Protein AF-A0A932LEL9-F1 (afdb_monomer)

pLDDT: mean 86.32, std 13.61, range [34.75, 97.44]

Foldseek 3Di:
DKKKKFKWWAFPLRKIKTFIDINPHTFWIDIDGHDHDDGRHTQKMKIKIWDDDPADPHSVSNLVLCLLQLLVLLVVLLVVLVCLVVPPDDDDDWDWDWDWDQPCSPPGRIIIIITMTGHGPVSSVCSSVVSNVCSVCVNVSSVPTDTDDPPPD

Nearest PDB structures (foldseek):
  3ueb-assembly2_C  TM=2.937E-01  e=1.374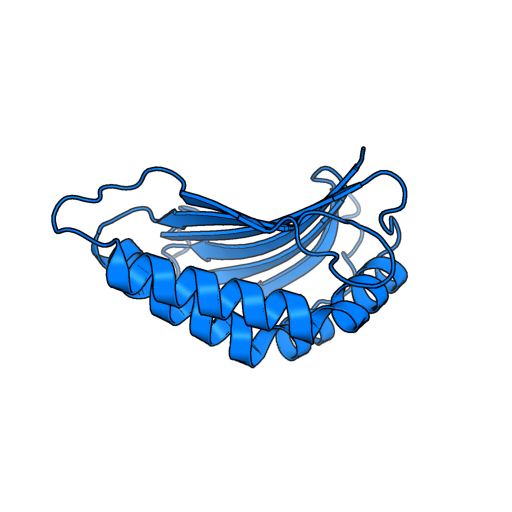E+00  Thermococcus onnurineus NA1
  3uku-assembly1_D  TM=2.342E-01  e=3.772E-01  Bos taurus
  7f8o-assembly1_A  TM=3.487E-01  e=2.410E+00  Homo sapiens
  8gyo-assembly1_G  TM=2.738E-01  e=1.720E+00  Homo sapiens
  6xj5-assembly2_D  TM=3.001E-01  e=7.844E+00  Pseudomonas sp. RS-16

Mean predicted aligned error: 5.9 Å

Sequence (153 aa):
MATLTFYRQARYDGGIRTGVDIDGYPLLEKYTPGDVEEDPTLAWFMDLRFEGDDLPVRPEEAREWLSARSDDVQRCLREASAKLVIGMDKDWQPLLLEMSFDEAVGNGHVPLTIACSTSNRIEARAMPDRLRELAGTFDLQLRELPEAQAVSQ

Secondary structure (DSSP, 8-state):
-EEEEEEEEEETTS-EEEEEEETTEEEEEEEE--SSS----EEEEEEEEEEESS---SHHHHHHHHHTTHHHHHHHHHHHHHHHHHH--TT-----EEEEE-S--SSS---EEEEEEESSHHHHHHHHHHHHHHHHHHHHHHHHPPBPP----

Radius of gyration: 15.4 Å; Cα contacts (8 Å, |Δi|>4): 289; chains: 1; bounding box: 35×42×41 Å

Structure (mmCIF, N/CA/C/O backbone):
data_AF-A0A932LEL9-F1
#
_entry.id   AF-A0A932LEL9-F1
#
loop_
_atom_site.group_PDB
_atom_site.id
_atom_site.type_symbol
_atom_site.label_atom_id
_atom_site.label_alt_id
_atom_site.label_comp_id
_atom_site.label_asym_id
_atom_site.label_entity_id
_atom_site.label_seq_id
_atom_site.pdbx_PDB_ins_code
_atom_site.Cartn_x
_atom_site.Cartn_y
_atom_site.Cartn_z
_atom_site.occupancy
_atom_site.B_iso_or_equiv
_atom_site.auth_seq_id
_atom_site.auth_comp_id
_atom_site.auth_asym_id
_atom_site.auth_atom_id
_atom_site.pdbx_PDB_model_num
ATOM 1 N N . MET A 1 1 ? 16.803 6.779 -9.011 1.00 81.00 1 MET A N 1
ATOM 2 C CA . MET A 1 1 ? 15.885 5.850 -8.347 1.00 81.00 1 MET A CA 1
ATOM 3 C C . MET A 1 1 ? 14.667 6.599 -7.865 1.00 81.00 1 MET A C 1
ATOM 5 O O . MET A 1 1 ? 14.774 7.398 -6.943 1.00 81.00 1 MET A O 1
ATOM 9 N N . ALA A 1 2 ? 13.567 6.399 -8.578 1.00 90.44 2 ALA A N 1
ATOM 10 C CA . ALA A 1 2 ? 12.256 6.869 -8.174 1.00 90.44 2 ALA A CA 1
ATOM 11 C C . ALA A 1 2 ? 11.618 5.841 -7.228 1.00 90.44 2 ALA A C 1
ATOM 13 O O . ALA A 1 2 ? 12.011 4.666 -7.225 1.00 90.44 2 ALA A O 1
ATOM 14 N N . THR A 1 3 ? 10.619 6.274 -6.468 1.00 94.25 3 THR A N 1
ATOM 15 C CA . THR A 1 3 ? 9.812 5.419 -5.599 1.00 94.25 3 THR A CA 1
ATOM 16 C C . THR A 1 3 ? 8.349 5.515 -6.004 1.00 94.25 3 THR A C 1
ATOM 18 O O . THR A 1 3 ? 7.716 6.552 -5.822 1.00 94.25 3 THR A O 1
ATOM 21 N N . LEU A 1 4 ? 7.798 4.427 -6.540 1.00 95.56 4 LEU A N 1
ATOM 22 C CA . LEU A 1 4 ? 6.363 4.293 -6.779 1.00 95.56 4 LEU A CA 1
ATOM 23 C C . LEU A 1 4 ? 5.731 3.705 -5.519 1.00 95.56 4 LEU A C 1
ATOM 25 O O . LEU A 1 4 ? 6.139 2.632 -5.072 1.00 95.56 4 LEU A O 1
ATOM 29 N N . THR A 1 5 ? 4.725 4.368 -4.965 1.00 97.19 5 THR A N 1
ATOM 30 C CA . THR A 1 5 ? 4.053 3.922 -3.743 1.00 97.19 5 THR A CA 1
ATOM 31 C C . THR A 1 5 ? 2.586 3.674 -4.021 1.00 97.19 5 THR A C 1
ATOM 33 O O . THR A 1 5 ? 1.874 4.597 -4.393 1.00 97.19 5 THR A O 1
ATOM 36 N N . PHE A 1 6 ? 2.097 2.455 -3.789 1.00 97.44 6 PHE A N 1
ATOM 37 C CA . PHE A 1 6 ? 0.668 2.246 -3.548 1.00 97.44 6 PHE A CA 1
ATOM 38 C C . PHE A 1 6 ? 0.414 2.398 -2.051 1.00 97.44 6 PHE A C 1
ATOM 40 O O . PHE A 1 6 ? 1.034 1.697 -1.255 1.00 97.44 6 PHE A O 1
ATOM 47 N N . TYR A 1 7 ? -0.507 3.269 -1.656 1.00 97.19 7 TYR A N 1
ATOM 48 C CA . TYR A 1 7 ? -0.825 3.494 -0.249 1.00 97.19 7 TYR A CA 1
ATOM 49 C C . TYR A 1 7 ? -2.295 3.219 0.053 1.00 97.19 7 TYR A C 1
ATOM 51 O O . TYR A 1 7 ? -3.192 3.467 -0.757 1.00 97.19 7 TYR A O 1
ATOM 59 N N . ARG A 1 8 ? -2.547 2.745 1.273 1.00 97.06 8 ARG A N 1
ATOM 60 C CA . ARG A 1 8 ? -3.876 2.649 1.877 1.00 97.06 8 ARG A CA 1
ATOM 61 C C . ARG A 1 8 ? -3.791 3.059 3.339 1.00 97.06 8 ARG A C 1
ATOM 63 O O . ARG A 1 8 ? -3.014 2.498 4.106 1.00 97.06 8 ARG A O 1
ATOM 70 N N . GLN A 1 9 ? -4.595 4.037 3.724 1.00 95.81 9 GLN A N 1
ATOM 71 C CA . GLN A 1 9 ? -4.501 4.696 5.022 1.00 95.81 9 GLN A CA 1
ATOM 72 C C . GLN A 1 9 ? -5.900 4.898 5.585 1.00 95.81 9 GLN A C 1
ATOM 74 O O . GLN A 1 9 ? -6.795 5.323 4.853 1.00 95.81 9 GLN A O 1
ATOM 79 N N . ALA A 1 10 ? -6.080 4.622 6.872 1.00 95.31 10 ALA A N 1
ATOM 80 C CA . ALA A 1 10 ? -7.324 4.910 7.565 1.00 95.31 10 ALA A CA 1
ATOM 81 C C . ALA A 1 10 ? -7.140 5.982 8.619 1.00 95.31 10 ALA A C 1
ATOM 83 O O . ALA A 1 10 ? -6.120 6.042 9.312 1.00 95.31 10 ALA A O 1
ATOM 84 N N . ARG A 1 11 ? -8.191 6.770 8.777 1.00 94.12 11 ARG A N 1
ATOM 85 C CA . ARG A 1 11 ? -8.340 7.789 9.803 1.00 94.12 11 ARG A CA 1
ATOM 86 C C . ARG A 1 11 ? -9.272 7.315 10.912 1.00 94.12 11 ARG A C 1
ATOM 88 O O . ARG A 1 11 ? -10.013 6.346 10.740 1.00 94.12 11 ARG A O 1
ATOM 95 N N . TYR A 1 12 ? -9.215 7.983 12.059 1.00 91.44 12 TYR A N 1
ATOM 96 C CA . TYR A 1 12 ? -10.102 7.680 13.186 1.00 91.44 12 TYR A CA 1
ATOM 97 C C . TYR A 1 12 ? -11.567 8.017 12.909 1.00 91.44 12 TYR A C 1
ATOM 99 O O . TYR A 1 12 ? -12.445 7.397 13.509 1.00 91.44 12 TYR A O 1
ATOM 107 N N . ASP A 1 13 ? -11.832 8.903 11.947 1.00 91.12 13 ASP A N 1
ATOM 108 C CA . ASP A 1 13 ? -13.185 9.138 11.445 1.00 91.12 13 ASP A CA 1
ATOM 109 C C . ASP A 1 13 ? -13.745 7.982 10.592 1.00 91.12 13 ASP A C 1
ATOM 111 O O . ASP A 1 13 ? -14.898 8.012 10.168 1.00 91.12 13 ASP A O 1
ATOM 115 N N . GLY A 1 14 ? -12.948 6.936 10.347 1.00 92.38 14 GLY A N 1
ATOM 116 C CA . GLY A 1 14 ? -13.294 5.818 9.470 1.00 92.38 14 GLY A CA 1
ATOM 117 C C . GLY A 1 14 ? -13.027 6.094 7.989 1.00 92.38 14 GLY A C 1
ATOM 118 O O . GLY A 1 14 ? -13.194 5.193 7.167 1.00 92.38 14 GLY A O 1
ATOM 119 N N . GLY A 1 15 ? -12.575 7.299 7.638 1.00 94.94 15 GLY A N 1
ATOM 120 C CA . GLY A 1 15 ? -12.199 7.671 6.286 1.00 94.94 15 GLY A CA 1
ATOM 121 C C . GLY A 1 15 ? -10.994 6.875 5.793 1.00 94.94 15 GLY A C 1
ATOM 122 O O . GLY A 1 15 ? -10.011 6.681 6.513 1.00 94.94 15 GLY A O 1
ATOM 123 N N . ILE A 1 16 ? -11.060 6.426 4.539 1.00 95.88 16 ILE A N 1
ATOM 124 C CA . ILE A 1 16 ? -10.012 5.636 3.888 1.00 95.88 16 IL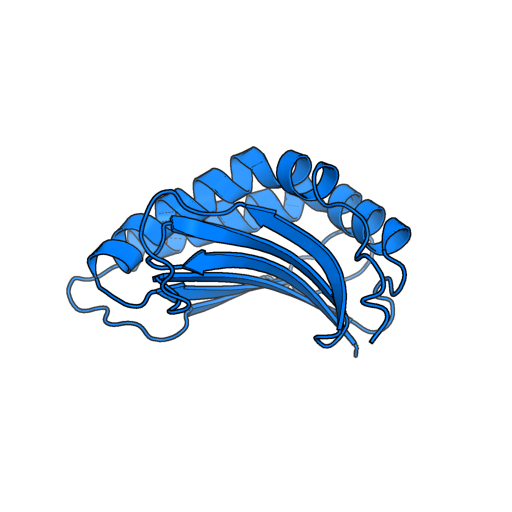E A CA 1
ATOM 125 C C . ILE A 1 16 ? -9.454 6.404 2.697 1.00 95.88 16 ILE A C 1
ATOM 127 O O . ILE A 1 16 ? -10.170 6.698 1.736 1.00 95.88 16 ILE A O 1
ATOM 131 N N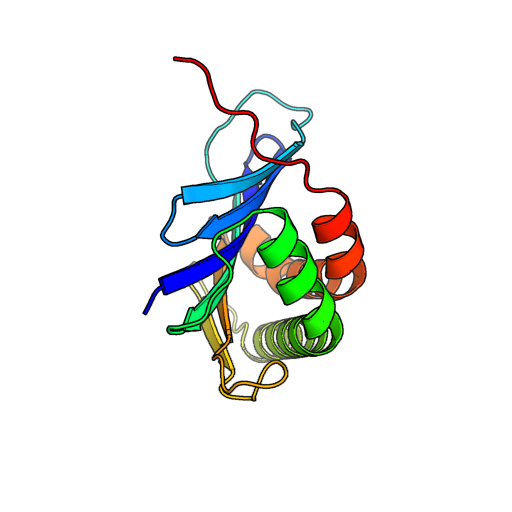 . ARG A 1 17 ? -8.147 6.663 2.721 1.00 95.38 17 ARG A N 1
ATOM 132 C CA . ARG A 1 17 ? -7.392 7.183 1.579 1.00 95.38 17 ARG A CA 1
ATOM 133 C C . ARG A 1 17 ? -6.660 6.028 0.909 1.00 95.38 17 ARG A C 1
ATOM 135 O O . ARG A 1 17 ? -5.920 5.304 1.570 1.00 95.38 17 ARG A O 1
ATOM 142 N N . THR A 1 18 ? -6.879 5.836 -0.385 1.00 96.69 18 THR A N 1
ATOM 143 C CA . THR A 1 18 ? -6.141 4.857 -1.196 1.00 96.69 18 THR A CA 1
ATOM 144 C C . THR A 1 18 ? -5.607 5.562 -2.428 1.00 96.69 18 THR A C 1
ATOM 146 O O . THR A 1 18 ? -6.315 6.382 -3.011 1.00 96.69 18 THR A O 1
ATOM 149 N N . GLY A 1 19 ? -4.389 5.253 -2.847 1.00 96.56 19 GLY A N 1
ATOM 150 C CA . GLY A 1 19 ? -3.830 5.887 -4.028 1.00 96.56 19 GLY A CA 1
ATOM 151 C C . GLY A 1 19 ? -2.499 5.312 -4.459 1.00 96.56 19 GLY A C 1
ATOM 152 O O . GLY A 1 19 ? -1.994 4.351 -3.878 1.00 96.56 19 GLY A O 1
ATOM 153 N N . VAL A 1 20 ? -1.968 5.917 -5.513 1.00 97.12 20 VAL A N 1
ATOM 154 C CA . VAL A 1 20 ? -0.630 5.669 -6.032 1.00 97.12 20 VAL A CA 1
ATOM 155 C C . VAL A 1 20 ? 0.073 7.009 -6.187 1.00 97.12 20 VAL A C 1
ATOM 157 O O . VAL A 1 20 ? -0.492 7.930 -6.781 1.00 97.12 20 VAL A O 1
ATOM 160 N N . ASP A 1 21 ? 1.291 7.116 -5.674 1.00 95.56 21 ASP A 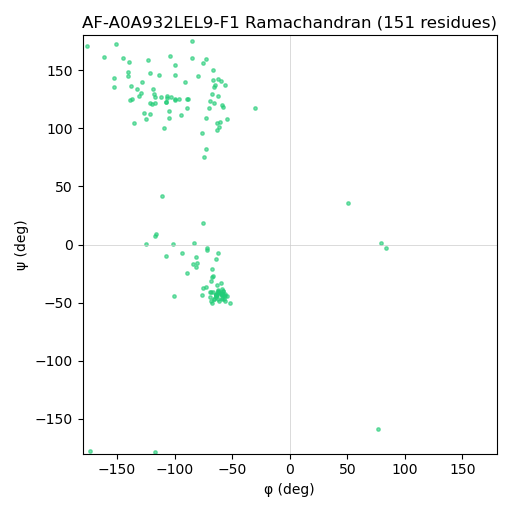N 1
ATOM 161 C CA . ASP A 1 21 ? 2.180 8.256 -5.883 1.00 95.56 21 ASP A CA 1
ATOM 162 C C . ASP A 1 21 ? 3.519 7.821 -6.483 1.00 95.56 21 ASP A C 1
ATOM 164 O O . ASP A 1 21 ? 3.900 6.652 -6.410 1.00 95.56 21 ASP A O 1
ATOM 168 N N . ILE A 1 22 ? 4.204 8.772 -7.111 1.00 94.25 22 ILE A N 1
ATOM 169 C CA . ILE A 1 22 ? 5.591 8.643 -7.556 1.00 94.25 22 ILE A CA 1
ATOM 170 C C . ILE A 1 22 ? 6.399 9.745 -6.880 1.00 94.25 22 ILE A C 1
ATOM 172 O O . ILE A 1 22 ? 6.061 10.922 -6.996 1.00 94.25 22 ILE A O 1
ATOM 176 N N . ASP A 1 23 ? 7.429 9.376 -6.125 1.00 92.88 23 ASP A N 1
ATOM 177 C CA . ASP A 1 23 ? 8.245 10.308 -5.337 1.00 92.88 23 ASP A CA 1
ATOM 178 C C . ASP A 1 23 ? 7.398 11.254 -4.453 1.00 92.88 23 ASP A C 1
ATOM 180 O O . ASP A 1 23 ? 7.719 12.431 -4.277 1.00 92.88 23 ASP A O 1
ATOM 184 N N . GLY A 1 24 ? 6.276 10.753 -3.917 1.00 89.44 24 GLY A N 1
ATOM 185 C CA . GLY A 1 24 ? 5.336 11.524 -3.099 1.00 89.44 24 GLY A CA 1
ATOM 186 C C . GLY A 1 24 ? 4.373 12.428 -3.880 1.00 89.44 24 GLY A C 1
ATOM 187 O O . GLY A 1 24 ? 3.546 13.104 -3.264 1.00 89.44 24 GLY A O 1
ATOM 188 N N . TYR A 1 25 ? 4.432 12.443 -5.215 1.00 91.50 25 TYR A N 1
ATOM 189 C CA . TYR A 1 25 ? 3.470 13.138 -6.071 1.00 91.50 25 TYR A CA 1
ATOM 190 C C . TYR A 1 25 ? 2.295 12.214 -6.425 1.00 91.50 25 TYR A C 1
ATOM 192 O O . TYR A 1 25 ? 2.508 11.200 -7.094 1.00 91.50 25 TYR A O 1
ATOM 200 N N . PRO A 1 26 ? 1.051 12.540 -6.020 1.00 92.12 26 PRO A N 1
ATOM 201 C CA . PRO A 1 26 ? -0.106 11.695 -6.306 1.00 92.12 26 PRO A CA 1
ATOM 202 C C . PRO A 1 26 ? -0.358 11.554 -7.814 1.00 92.12 26 PRO A C 1
ATOM 204 O O . PRO A 1 26 ? -0.492 12.553 -8.520 1.00 92.12 26 PRO A O 1
ATOM 207 N N . LEU A 1 27 ? -0.471 10.313 -8.291 1.00 93.19 27 LEU A N 1
ATOM 208 C CA . LEU A 1 27 ? -0.874 9.968 -9.661 1.00 93.19 27 LEU A CA 1
ATOM 209 C C . LEU A 1 27 ? -2.345 9.5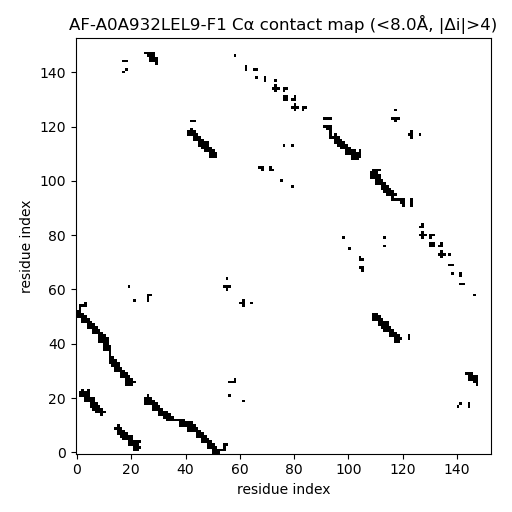42 -9.721 1.00 93.19 27 LEU A C 1
ATOM 211 O O . LEU A 1 27 ? -3.098 9.949 -10.606 1.00 93.19 27 LEU A O 1
ATOM 215 N N . LEU A 1 28 ? -2.744 8.707 -8.763 1.00 93.56 28 LEU A N 1
ATOM 216 C CA . LEU A 1 28 ? -4.076 8.130 -8.631 1.00 93.56 28 LEU A CA 1
ATOM 217 C C . LEU A 1 28 ? -4.521 8.292 -7.180 1.00 93.56 28 LEU A C 1
ATOM 219 O O . LEU A 1 28 ? -3.750 7.977 -6.274 1.00 93.56 28 LEU A O 1
ATOM 223 N N . GLU A 1 29 ? -5.748 8.739 -6.926 1.00 93.75 29 GLU A N 1
ATOM 224 C CA . GLU A 1 29 ? -6.204 8.925 -5.546 1.00 93.75 29 GLU A CA 1
ATOM 225 C C . GLU A 1 29 ? -7.716 8.782 -5.398 1.00 93.75 29 GLU A C 1
ATOM 227 O O . GLU A 1 29 ? -8.500 9.352 -6.150 1.00 93.75 29 GLU A O 1
ATOM 232 N N . LYS A 1 30 ? -8.128 8.059 -4.359 1.00 94.75 30 LYS A N 1
ATOM 233 C CA . LYS A 1 30 ? -9.510 7.937 -3.914 1.00 94.75 30 LYS A CA 1
ATOM 234 C C . LYS A 1 30 ? -9.580 8.193 -2.415 1.00 94.75 30 LYS A C 1
ATOM 236 O O . LYS A 1 30 ? -8.901 7.529 -1.628 1.00 94.75 30 LYS A O 1
ATOM 241 N N . TYR A 1 31 ? -10.469 9.097 -2.019 1.00 93.56 31 TYR A N 1
ATOM 242 C CA . TYR A 1 31 ? -10.892 9.242 -0.633 1.00 93.56 31 TYR A CA 1
ATOM 243 C C . TYR A 1 31 ? -12.309 8.697 -0.468 1.00 93.56 31 TYR A C 1
ATOM 245 O O . TYR A 1 31 ? -13.222 9.084 -1.196 1.00 93.56 31 TYR A O 1
ATOM 253 N N . THR A 1 32 ? -12.480 7.780 0.480 1.00 93.69 32 THR A N 1
ATOM 254 C CA . THR A 1 32 ? -13.792 7.314 0.935 1.00 93.69 32 THR A CA 1
ATOM 255 C C . THR A 1 32 ? -14.044 7.954 2.297 1.00 93.69 32 THR A C 1
ATOM 257 O O . THR A 1 32 ? -13.269 7.673 3.212 1.00 93.69 32 THR A O 1
ATOM 260 N N . PRO A 1 33 ? -15.051 8.834 2.439 1.00 91.62 33 PRO A N 1
ATOM 261 C CA . PRO A 1 33 ? -15.334 9.485 3.711 1.00 91.62 33 PRO A CA 1
ATOM 262 C C . PRO A 1 33 ? -15.810 8.466 4.746 1.00 91.62 33 PRO A C 1
ATOM 264 O O . PRO A 1 33 ? -16.417 7.453 4.394 1.00 91.62 33 PRO A O 1
ATOM 267 N N . GLY A 1 34 ? -15.513 8.747 6.010 1.00 90.81 34 GLY A N 1
ATOM 268 C CA . GLY A 1 34 ? -16.043 7.993 7.133 1.00 90.81 34 GLY A CA 1
ATOM 269 C C . GLY A 1 34 ? -17.423 8.485 7.577 1.00 90.81 34 GLY A C 1
ATOM 270 O O . GLY A 1 34 ? -17.940 9.479 7.066 1.00 90.81 34 GLY A O 1
ATOM 271 N N . ASP A 1 35 ? -18.007 7.774 8.540 1.00 88.31 35 ASP A N 1
ATOM 272 C CA . ASP A 1 35 ? -19.387 7.990 9.002 1.00 88.31 35 ASP A CA 1
ATOM 273 C C . ASP A 1 35 ? -19.479 8.773 10.325 1.00 88.31 35 ASP A C 1
ATOM 275 O O . ASP A 1 35 ? -20.578 8.978 10.850 1.00 88.31 35 ASP A O 1
ATOM 279 N N . VAL A 1 36 ? -18.344 9.182 10.903 1.00 89.06 36 VAL A N 1
ATOM 280 C CA . VAL A 1 36 ? -18.301 9.925 12.173 1.00 89.06 36 VAL A CA 1
ATOM 281 C C . VAL A 1 36 ? -17.705 11.324 11.996 1.00 89.06 36 VAL A C 1
ATOM 283 O O . VAL A 1 36 ? -17.405 11.752 10.884 1.00 89.06 36 VAL A O 1
ATOM 286 N N . GLU A 1 37 ? -17.604 12.068 13.100 1.00 87.62 37 GLU A N 1
ATOM 287 C CA . GLU A 1 37 ? -17.013 13.407 13.116 1.00 87.62 37 GLU A CA 1
ATOM 288 C C . GLU A 1 37 ? -15.585 13.387 12.557 1.00 87.62 37 GLU A C 1
ATOM 290 O O . GLU A 1 37 ? -14.812 12.478 12.858 1.00 87.62 37 GLU A O 1
ATOM 295 N N . GLU A 1 38 ? -15.265 14.383 11.728 1.00 85.31 38 GLU A N 1
ATOM 296 C CA . GLU A 1 38 ? -13.989 14.469 11.024 1.00 85.31 38 GLU A CA 1
ATOM 297 C C . GLU A 1 38 ? -12.815 14.485 12.014 1.00 85.31 38 GLU A C 1
ATOM 299 O O . GLU A 1 38 ? -12.682 15.382 12.848 1.00 85.31 38 GLU A O 1
ATOM 304 N N . ASP A 1 39 ? -11.941 13.491 11.882 1.00 87.06 39 ASP A N 1
ATOM 305 C CA . ASP A 1 39 ? -10.707 13.346 12.641 1.00 87.06 39 ASP A CA 1
ATOM 306 C C . ASP A 1 39 ? -9.594 12.964 11.657 1.00 87.06 39 ASP A C 1
ATOM 308 O O . ASP A 1 39 ? -9.518 11.816 11.204 1.00 87.06 39 ASP A O 1
ATOM 312 N N . PRO A 1 40 ? -8.698 13.905 11.312 1.00 84.06 40 PRO A N 1
ATOM 313 C CA . PRO A 1 40 ? -7.646 13.665 10.333 1.00 84.06 40 PRO A CA 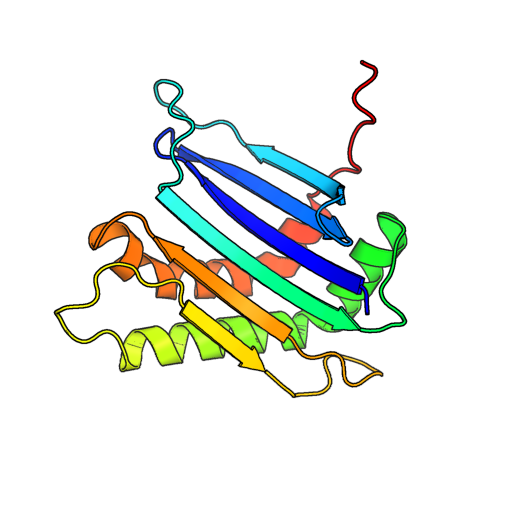1
ATOM 314 C C . PRO A 1 40 ? -6.538 12.731 10.849 1.00 84.06 40 PRO A C 1
ATOM 316 O O . PRO A 1 40 ? -5.618 12.404 10.095 1.00 84.06 40 PRO A O 1
ATOM 319 N N . THR A 1 41 ? -6.583 12.315 12.116 1.00 89.19 41 THR A N 1
ATOM 320 C CA . THR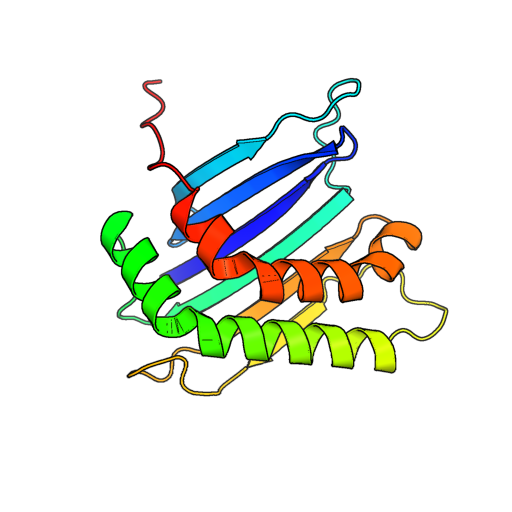 A 1 41 ? -5.562 11.472 12.739 1.00 89.19 41 THR A CA 1
ATOM 321 C C . THR A 1 41 ? -5.562 10.073 12.125 1.00 89.19 41 THR A C 1
ATOM 323 O O . THR A 1 41 ? -6.592 9.404 12.051 1.00 89.19 41 THR A O 1
ATOM 326 N N . LEU A 1 42 ? -4.383 9.588 11.721 1.00 90.81 42 LEU A N 1
ATOM 327 C CA . LEU A 1 42 ? -4.233 8.239 11.177 1.00 90.81 42 LEU A CA 1
ATOM 328 C C . LEU A 1 42 ? -4.435 7.172 12.261 1.00 90.81 42 LEU A C 1
ATOM 330 O O . LEU A 1 42 ? -3.718 7.123 13.263 1.00 90.81 42 LEU A O 1
ATOM 334 N N . ALA A 1 43 ? -5.377 6.266 12.015 1.00 92.81 43 ALA A N 1
ATOM 335 C CA . ALA A 1 43 ? -5.530 5.038 12.780 1.00 92.81 43 ALA A CA 1
ATOM 336 C C . ALA A 1 43 ? -4.455 4.017 12.373 1.00 92.81 43 ALA A C 1
ATOM 338 O O . ALA A 1 43 ? -3.820 3.389 13.224 1.00 92.81 43 ALA A O 1
ATOM 339 N N . TRP A 1 44 ? -4.215 3.884 11.067 1.00 93.75 44 TRP A N 1
ATOM 340 C CA . TRP A 1 44 ? -3.185 3.016 10.501 1.00 93.75 44 TRP A CA 1
ATOM 341 C C . TRP A 1 44 ? -2.848 3.408 9.063 1.00 93.75 44 TRP A C 1
ATOM 343 O O . TRP A 1 44 ? -3.639 4.059 8.379 1.00 93.75 44 TRP A O 1
ATOM 353 N N . PHE A 1 45 ? -1.687 2.961 8.588 1.00 95.25 45 PHE A N 1
ATOM 354 C CA . PHE A 1 45 ? -1.322 3.045 7.177 1.00 95.25 45 PHE A CA 1
ATOM 355 C C . PHE A 1 45 ? -0.601 1.789 6.696 1.00 95.25 45 PHE A C 1
ATOM 357 O O . PHE A 1 45 ? -0.010 1.049 7.490 1.00 95.25 45 PHE A O 1
ATOM 364 N N . MET A 1 46 ? -0.663 1.582 5.385 1.00 96.06 46 MET A N 1
ATOM 365 C CA . MET A 1 46 ? 0.088 0.594 4.627 1.00 96.06 46 MET A CA 1
ATOM 366 C C . MET A 1 46 ? 0.596 1.253 3.343 1.00 96.06 46 MET A C 1
ATOM 368 O O . MET A 1 46 ? -0.210 1.759 2.563 1.00 96.06 46 MET A O 1
ATOM 372 N N . ASP A 1 47 ? 1.900 1.180 3.113 1.00 96.81 47 ASP A N 1
ATOM 373 C CA . ASP A 1 47 ? 2.566 1.616 1.892 1.00 96.81 47 ASP A CA 1
ATOM 374 C C . ASP A 1 47 ? 3.250 0.408 1.245 1.00 96.81 47 ASP A C 1
ATOM 376 O O . ASP A 1 47 ? 3.949 -0.361 1.908 1.00 96.81 47 ASP A O 1
ATOM 380 N N . LEU A 1 48 ? 3.070 0.259 -0.061 1.00 96.25 48 LEU A N 1
ATOM 381 C CA . LEU A 1 48 ? 3.769 -0.696 -0.911 1.00 96.25 48 LEU A CA 1
ATOM 382 C C . LEU A 1 48 ? 4.711 0.113 -1.795 1.00 96.25 48 LEU A C 1
ATOM 384 O O . LEU A 1 48 ? 4.266 0.750 -2.749 1.00 96.25 48 LEU A O 1
ATOM 388 N N . ARG A 1 49 ? 5.988 0.137 -1.424 1.00 95.56 49 ARG A N 1
ATOM 389 C CA . ARG A 1 49 ? 7.019 0.959 -2.057 1.00 95.56 49 ARG A CA 1
ATOM 390 C C . ARG A 1 49 ? 7.828 0.112 -3.021 1.00 95.56 49 ARG A C 1
ATOM 392 O O . ARG A 1 49 ? 8.390 -0.908 -2.627 1.00 95.56 49 ARG A O 1
ATOM 399 N N . PHE A 1 50 ? 7.891 0.559 -4.262 1.00 94.06 50 PHE A N 1
ATOM 400 C CA . PHE A 1 50 ? 8.709 -0.016 -5.317 1.00 94.06 50 PHE A CA 1
ATOM 401 C C . PHE A 1 50 ? 9.803 0.986 -5.653 1.00 94.06 50 PHE A C 1
ATOM 403 O O . PHE A 1 50 ? 9.498 2.144 -5.929 1.00 94.06 50 PHE A O 1
ATOM 410 N N . GLU A 1 51 ? 11.061 0.557 -5.635 1.00 91.06 51 GLU A N 1
ATOM 411 C CA . GLU A 1 51 ? 12.210 1.432 -5.889 1.00 91.06 51 GLU A CA 1
ATOM 412 C C . GLU A 1 51 ? 12.956 0.985 -7.146 1.00 91.06 51 GLU A C 1
ATOM 414 O O . GLU A 1 51 ? 13.325 -0.180 -7.284 1.00 91.06 51 GLU A O 1
ATOM 419 N N . GLY A 1 52 ? 13.168 1.899 -8.093 1.00 89.25 52 GLY A N 1
ATOM 420 C CA . GLY A 1 52 ? 13.824 1.572 -9.358 1.00 89.25 52 GLY A CA 1
ATOM 421 C C . GLY A 1 52 ? 14.039 2.783 -10.259 1.00 89.25 52 GLY A C 1
ATOM 422 O O . GLY A 1 52 ? 13.555 3.879 -9.982 1.00 89.25 52 GLY A O 1
ATOM 423 N N . ASP A 1 53 ? 14.798 2.599 -11.337 1.00 86.00 53 ASP A N 1
ATOM 424 C CA . ASP A 1 53 ? 15.085 3.678 -12.295 1.00 86.00 53 ASP A CA 1
ATOM 425 C C . ASP A 1 53 ? 14.049 3.768 -13.432 1.00 86.00 53 ASP A C 1
ATOM 427 O O . ASP A 1 53 ? 13.819 4.856 -13.950 1.00 86.00 53 ASP A O 1
ATOM 431 N N . ASP A 1 54 ? 13.361 2.666 -13.750 1.00 86.19 54 ASP A N 1
ATOM 432 C CA . ASP A 1 54 ? 12.385 2.565 -14.849 1.00 86.19 54 ASP A CA 1
ATOM 433 C C . ASP A 1 54 ? 10.938 2.405 -14.339 1.00 86.19 54 ASP A C 1
ATOM 435 O O . ASP A 1 54 ? 10.159 1.583 -14.835 1.00 86.19 54 ASP A O 1
ATOM 439 N N . LEU A 1 55 ? 10.578 3.152 -13.291 1.00 91.00 55 LEU A N 1
ATOM 440 C CA . LEU A 1 55 ? 9.213 3.150 -12.762 1.00 91.00 55 LEU A CA 1
ATOM 441 C C . LEU A 1 55 ? 8.285 4.038 -13.607 1.00 91.00 55 LEU A C 1
ATOM 443 O O . LEU A 1 55 ? 8.710 5.075 -14.120 1.00 91.00 55 LEU A O 1
ATOM 447 N N . PRO A 1 56 ? 7.008 3.650 -13.759 1.00 91.62 56 PRO A N 1
ATOM 448 C CA . PRO A 1 56 ? 6.039 4.433 -14.513 1.00 91.62 56 PRO A CA 1
ATOM 449 C C . PRO A 1 56 ? 5.755 5.767 -13.819 1.00 91.62 56 PRO A C 1
ATOM 451 O O . PRO A 1 56 ? 5.515 5.821 -12.614 1.00 91.62 56 PRO A O 1
ATOM 454 N N . VAL A 1 57 ? 5.730 6.842 -14.605 1.00 90.12 57 VAL A N 1
ATOM 455 C CA . VAL A 1 57 ? 5.477 8.209 -14.113 1.00 90.12 57 VAL A CA 1
ATOM 456 C C . VAL A 1 57 ? 4.099 8.737 -14.509 1.00 90.12 57 VAL A C 1
ATOM 458 O O . VAL A 1 57 ? 3.684 9.793 -14.036 1.00 90.12 57 VAL A O 1
ATOM 461 N N . ARG A 1 58 ? 3.387 8.031 -15.398 1.00 91.06 58 ARG A N 1
ATOM 462 C CA . ARG A 1 58 ? 2.025 8.385 -15.817 1.00 91.06 58 ARG A CA 1
ATOM 463 C C . ARG A 1 58 ? 0.984 7.548 -15.071 1.00 91.06 58 ARG A C 1
ATOM 465 O O . ARG A 1 58 ? 1.248 6.370 -14.825 1.00 91.06 58 ARG A O 1
ATOM 472 N N . PRO A 1 59 ? -0.199 8.103 -14.753 1.00 91.69 59 PRO A N 1
ATOM 473 C CA . PRO A 1 59 ? -1.241 7.386 -14.017 1.00 91.69 59 PRO A CA 1
ATOM 474 C C . PRO A 1 59 ? -1.656 6.046 -14.645 1.00 91.69 59 PRO A C 1
ATOM 476 O O . PRO A 1 59 ? -1.772 5.040 -13.943 1.00 91.69 59 PRO A O 1
ATOM 479 N N . GLU A 1 60 ? -1.847 6.003 -15.963 1.00 91.38 60 GLU A N 1
ATOM 480 C CA . GLU A 1 60 ? -2.275 4.805 -16.692 1.00 91.38 60 GLU A CA 1
ATOM 481 C C . GLU A 1 60 ? -1.170 3.749 -16.711 1.00 91.38 60 GLU A C 1
ATOM 483 O O . GLU A 1 60 ? -1.419 2.585 -16.401 1.00 91.38 60 GLU A O 1
ATOM 488 N N . GLU A 1 61 ? 0.065 4.177 -16.985 1.00 92.88 61 GLU A N 1
ATOM 489 C CA . GLU A 1 61 ? 1.249 3.315 -16.962 1.00 92.88 61 GLU A CA 1
ATOM 490 C C . GLU A 1 61 ? 1.470 2.733 -15.559 1.00 92.88 61 GLU A C 1
ATOM 492 O O . GLU A 1 61 ? 1.763 1.547 -15.426 1.00 92.88 61 GLU A O 1
ATOM 497 N N . ALA A 1 62 ? 1.272 3.527 -14.500 1.00 93.31 62 ALA A N 1
ATOM 498 C CA . ALA A 1 62 ? 1.377 3.069 -13.117 1.00 93.31 62 ALA A CA 1
ATOM 499 C C . ALA A 1 62 ? 0.314 2.019 -12.783 1.00 93.31 62 ALA A C 1
ATOM 501 O O . ALA A 1 62 ? 0.628 0.984 -12.187 1.00 93.31 62 ALA A O 1
ATOM 502 N N . ARG A 1 63 ? -0.932 2.239 -13.221 1.00 93.50 63 ARG A N 1
ATOM 503 C CA . ARG A 1 63 ? -2.017 1.268 -13.049 1.00 93.50 63 ARG A CA 1
ATOM 504 C C . ARG A 1 63 ? -1.708 -0.045 -13.766 1.00 93.50 63 ARG A C 1
ATOM 506 O O . ARG A 1 63 ? -1.852 -1.109 -13.166 1.00 93.50 63 ARG A O 1
ATOM 513 N N . GLU A 1 64 ? -1.285 0.007 -15.025 1.00 92.81 64 GLU A N 1
ATOM 514 C CA . GLU A 1 64 ? -0.943 -1.187 -15.808 1.00 92.81 64 GLU A CA 1
ATOM 515 C C . GLU A 1 64 ? 0.259 -1.928 -15.217 1.00 92.81 64 GLU A C 1
ATOM 517 O O . GLU A 1 64 ? 0.224 -3.149 -15.061 1.00 92.81 64 GLU A O 1
ATOM 522 N N . TRP A 1 65 ? 1.296 -1.191 -14.820 1.00 92.81 65 TRP A N 1
ATOM 523 C CA . TRP A 1 65 ? 2.518 -1.744 -14.247 1.00 92.81 65 TRP A CA 1
ATOM 524 C C . TRP A 1 65 ? 2.268 -2.472 -12.924 1.00 92.81 65 TRP A C 1
ATOM 526 O O . TRP A 1 65 ? 2.803 -3.568 -12.732 1.00 92.81 65 TRP A O 1
ATOM 536 N N . LEU A 1 66 ? 1.447 -1.891 -12.039 1.00 93.81 66 LEU A N 1
ATOM 537 C CA . LEU A 1 66 ? 1.034 -2.511 -10.776 1.00 93.81 66 LEU A CA 1
ATOM 538 C C . LEU A 1 66 ? 0.099 -3.702 -11.023 1.00 93.81 66 LEU A C 1
ATOM 540 O O . LEU A 1 66 ? 0.263 -4.746 -10.396 1.00 93.81 66 LEU A O 1
ATOM 544 N N . SER A 1 67 ? -0.833 -3.588 -11.978 1.00 93.12 67 SER A N 1
ATOM 545 C CA . SER A 1 67 ? -1.754 -4.681 -12.338 1.00 93.12 67 SER A CA 1
ATOM 546 C C . SER A 1 67 ? -1.002 -5.901 -12.874 1.00 93.12 67 SER A C 1
ATOM 548 O O . SER A 1 67 ? -1.302 -7.030 -12.498 1.00 93.12 67 SER A O 1
ATOM 550 N N . ALA A 1 68 ? 0.023 -5.688 -13.705 1.00 91.44 68 ALA A N 1
ATOM 551 C CA . ALA A 1 68 ? 0.874 -6.754 -14.238 1.00 91.44 68 ALA A CA 1
ATOM 552 C C . ALA A 1 68 ? 1.679 -7.501 -13.156 1.00 91.44 68 ALA A C 1
ATOM 554 O O . ALA A 1 68 ? 2.266 -8.543 -13.436 1.00 91.44 68 ALA A O 1
ATOM 555 N N . ARG A 1 69 ? 1.721 -6.958 -11.936 1.00 90.31 69 ARG A N 1
ATOM 556 C CA . ARG A 1 69 ? 2.485 -7.451 -10.782 1.00 90.31 69 ARG A CA 1
ATOM 557 C C . ARG A 1 69 ? 1.604 -7.869 -9.613 1.00 90.31 69 ARG A C 1
ATOM 559 O O . ARG A 1 69 ? 2.106 -8.162 -8.531 1.00 90.31 69 ARG A O 1
ATOM 566 N N . SER A 1 70 ? 0.292 -7.882 -9.820 1.00 92.00 70 SER A N 1
ATOM 567 C CA . SER A 1 70 ? -0.681 -8.103 -8.759 1.00 92.00 70 SER A CA 1
ATOM 568 C C . SER A 1 70 ? -0.448 -9.415 -8.017 1.00 92.00 70 SER A C 1
ATOM 570 O O . SER A 1 70 ? -0.409 -9.413 -6.792 1.00 92.00 70 SER A O 1
ATOM 572 N N . ASP A 1 71 ? -0.188 -10.515 -8.726 1.00 91.38 71 ASP A N 1
ATOM 573 C CA . ASP A 1 71 ? 0.034 -11.824 -8.102 1.00 91.38 71 ASP A CA 1
ATOM 574 C C . ASP A 1 71 ? 1.221 -11.819 -7.123 1.00 91.38 71 ASP A C 1
ATOM 576 O O . ASP A 1 71 ? 1.104 -12.325 -6.001 1.00 91.38 71 ASP A O 1
ATOM 580 N N . ASP A 1 72 ? 2.335 -11.188 -7.505 1.00 90.69 72 ASP A N 1
ATOM 581 C CA . ASP A 1 72 ? 3.518 -11.042 -6.652 1.00 90.69 72 ASP A CA 1
ATOM 582 C C . ASP A 1 72 ? 3.217 -10.166 -5.434 1.00 90.69 72 ASP A C 1
ATOM 584 O O . ASP A 1 72 ? 3.487 -10.561 -4.299 1.00 90.69 72 ASP A O 1
ATOM 588 N N . VAL A 1 73 ? 2.573 -9.014 -5.642 1.00 92.81 73 VAL A N 1
ATOM 589 C CA . VAL A 1 73 ? 2.173 -8.109 -4.555 1.00 92.81 73 VAL A CA 1
ATOM 590 C C . VAL A 1 73 ? 1.241 -8.814 -3.569 1.00 92.81 73 VAL A C 1
ATOM 592 O O . VAL A 1 73 ? 1.451 -8.763 -2.355 1.00 92.81 73 VAL A O 1
ATOM 595 N N . GLN A 1 74 ? 0.230 -9.523 -4.070 1.00 94.75 74 GLN A N 1
ATOM 596 C CA . GLN A 1 74 ? -0.713 -10.275 -3.248 1.00 94.75 74 GLN A CA 1
ATOM 597 C C . GLN A 1 74 ? -0.027 -11.402 -2.474 1.00 94.75 74 GLN A C 1
ATOM 599 O O . GLN A 1 74 ? -0.431 -11.710 -1.348 1.00 94.75 74 GLN A O 1
ATOM 604 N N . ARG A 1 75 ? 0.989 -12.048 -3.052 1.00 93.69 75 ARG A N 1
ATOM 605 C CA . ARG A 1 75 ? 1.796 -13.053 -2.357 1.00 93.69 75 ARG A CA 1
ATOM 606 C C . ARG A 1 75 ? 2.625 -12.413 -1.242 1.00 93.69 75 ARG A C 1
ATOM 608 O O . ARG A 1 75 ? 2.506 -12.858 -0.101 1.00 93.69 75 ARG A O 1
ATOM 615 N N . CYS A 1 76 ? 3.358 -11.334 -1.520 1.00 93.12 76 CYS A N 1
ATOM 616 C CA . CYS A 1 76 ? 4.138 -10.603 -0.515 1.00 93.12 76 CYS A CA 1
ATOM 617 C C . CYS A 1 76 ? 3.258 -10.085 0.635 1.00 93.12 76 CYS A C 1
ATOM 619 O O . CYS A 1 76 ? 3.629 -10.211 1.800 1.00 93.12 76 CYS A O 1
ATOM 621 N N . LEU A 1 77 ? 2.051 -9.586 0.344 1.00 94.88 77 LEU A N 1
ATOM 622 C CA . LEU A 1 77 ? 1.071 -9.177 1.359 1.00 94.88 77 LEU A CA 1
ATOM 623 C C . LEU A 1 77 ? 0.611 -10.347 2.248 1.00 94.88 77 LEU A C 1
ATOM 625 O O . LEU A 1 77 ? 0.490 -10.195 3.466 1.00 94.88 77 LEU A O 1
ATOM 629 N N . ARG A 1 78 ? 0.372 -11.533 1.669 1.00 95.38 78 ARG A N 1
ATOM 630 C CA . ARG A 1 78 ? 0.027 -12.745 2.436 1.00 95.38 78 ARG A CA 1
ATOM 631 C C . ARG A 1 78 ? 1.190 -13.214 3.306 1.00 95.38 78 ARG A C 1
ATOM 633 O O . ARG A 1 78 ? 0.970 -13.588 4.457 1.00 95.38 78 ARG A O 1
ATOM 640 N N . GLU A 1 79 ? 2.412 -13.168 2.786 1.00 92.25 79 GLU A N 1
ATOM 641 C CA . GLU A 1 79 ? 3.620 -13.487 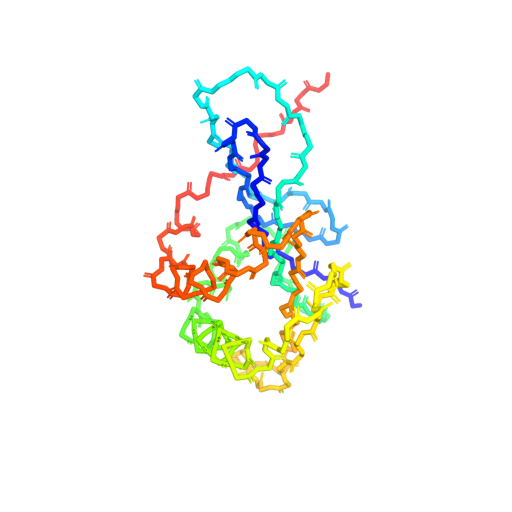3.548 1.00 92.25 79 GLU A CA 1
ATOM 642 C C . GLU A 1 79 ? 3.848 -12.492 4.692 1.00 92.25 79 GLU A C 1
ATOM 644 O O . GLU A 1 79 ? 4.118 -12.906 5.819 1.00 92.25 79 GLU A O 1
ATOM 649 N N . ALA A 1 80 ? 3.671 -11.193 4.439 1.00 90.62 80 ALA A N 1
ATOM 650 C CA . ALA A 1 80 ? 3.716 -10.139 5.449 1.00 90.62 80 ALA A CA 1
ATOM 651 C C . ALA A 1 80 ? 2.669 -10.362 6.551 1.00 90.62 80 ALA A C 1
ATOM 653 O O . ALA A 1 80 ? 2.995 -10.326 7.738 1.00 90.62 80 ALA A O 1
ATOM 654 N N . SER A 1 81 ? 1.427 -10.681 6.167 1.00 91.88 81 SER A N 1
ATOM 655 C CA . SER A 1 81 ? 0.358 -11.063 7.098 1.00 91.88 81 SER A CA 1
ATOM 656 C C . SER A 1 81 ? 0.774 -12.254 7.970 1.00 91.88 81 SER A C 1
ATOM 658 O O . SER A 1 81 ? 0.661 -12.191 9.194 1.00 91.88 81 SER A O 1
ATOM 660 N N . ALA A 1 82 ? 1.314 -13.322 7.374 1.00 90.44 82 ALA A N 1
ATOM 661 C CA . ALA A 1 82 ? 1.756 -14.505 8.112 1.00 90.44 82 ALA A CA 1
ATOM 662 C C . ALA A 1 82 ? 2.914 -14.200 9.080 1.00 90.44 82 ALA A C 1
ATOM 664 O O . ALA A 1 82 ? 2.873 -14.629 10.234 1.00 90.44 82 ALA A O 1
ATOM 665 N N . LYS A 1 83 ? 3.914 -13.422 8.642 1.00 86.56 83 LYS A N 1
ATOM 666 C CA . LYS A 1 83 ? 5.038 -12.979 9.484 1.00 86.56 83 LYS A CA 1
ATOM 667 C C . LYS A 1 83 ? 4.552 -12.181 10.690 1.00 86.56 83 LYS A C 1
ATOM 669 O O . LYS A 1 83 ? 5.019 -12.428 11.798 1.00 86.56 83 LYS A O 1
ATOM 674 N N . LEU A 1 84 ? 3.581 -11.287 10.498 1.00 84.12 84 LEU A N 1
ATOM 675 C CA . LEU A 1 84 ? 2.977 -10.541 11.598 1.00 84.12 84 LEU A CA 1
ATOM 676 C C . LEU A 1 84 ? 2.241 -11.447 12.587 1.00 84.12 84 LEU A C 1
ATOM 678 O O . LEU A 1 84 ? 2.449 -11.316 13.787 1.00 84.12 84 LEU A O 1
ATOM 682 N N . VAL A 1 85 ? 1.433 -12.404 12.118 1.00 81.69 85 VAL A N 1
ATOM 683 C CA . VAL A 1 85 ? 0.747 -13.354 13.018 1.00 81.69 85 VAL A CA 1
ATOM 684 C C . VAL A 1 85 ? 1.747 -14.129 13.883 1.00 81.69 85 VAL A C 1
ATOM 686 O O . VAL A 1 85 ? 1.492 -14.348 15.064 1.00 81.69 85 VAL A O 1
ATOM 689 N N . ILE A 1 86 ? 2.883 -14.533 13.306 1.00 75.94 86 ILE A N 1
ATOM 690 C CA . ILE A 1 86 ? 3.924 -15.304 14.002 1.00 75.94 86 ILE A CA 1
ATOM 691 C C . ILE A 1 86 ? 4.749 -14.418 14.953 1.00 75.94 86 ILE A C 1
ATOM 693 O O . ILE A 1 86 ? 5.140 -14.876 16.023 1.00 75.94 86 ILE A O 1
ATOM 697 N N . GLY A 1 87 ? 5.029 -13.170 14.562 1.00 64.44 87 GLY A N 1
ATOM 698 C CA . GLY A 1 87 ? 5.937 -12.254 15.261 1.00 64.44 87 GLY A CA 1
ATOM 699 C C . GLY A 1 87 ? 5.287 -11.296 16.263 1.00 64.44 87 GLY A C 1
ATOM 700 O O . GLY A 1 87 ? 6.008 -10.604 16.981 1.00 64.44 87 GLY A O 1
ATOM 701 N N . MET A 1 88 ? 3.953 -11.234 16.340 1.00 60.62 88 MET A N 1
ATOM 702 C CA . MET A 1 88 ? 3.238 -10.389 17.303 1.00 60.62 88 MET A CA 1
ATOM 703 C C . MET A 1 88 ? 3.305 -10.965 18.728 1.00 60.62 88 MET A C 1
ATOM 705 O O . MET A 1 88 ? 2.331 -11.507 19.254 1.00 60.62 88 MET A O 1
ATOM 709 N N . ASP A 1 89 ? 4.461 -10.818 19.376 1.00 55.44 89 ASP A N 1
ATOM 710 C CA . ASP A 1 89 ? 4.589 -11.001 20.821 1.00 55.44 89 ASP A CA 1
ATOM 711 C C . ASP A 1 89 ? 3.997 -9.796 21.588 1.00 55.44 89 ASP A C 1
ATOM 713 O O . ASP A 1 89 ? 3.845 -8.690 21.059 1.00 55.44 89 ASP A O 1
ATOM 717 N N . LYS A 1 90 ? 3.605 -10.024 22.846 1.00 48.66 90 LYS A N 1
ATOM 718 C CA . LYS A 1 90 ? 2.582 -9.263 23.604 1.00 48.66 90 LYS A CA 1
ATOM 719 C C . LYS A 1 90 ? 2.854 -7.773 23.869 1.00 48.66 90 LYS A C 1
ATOM 721 O O . LYS A 1 90 ? 1.940 -7.085 24.335 1.00 48.66 90 LYS A O 1
ATOM 726 N N . ASP A 1 91 ? 4.038 -7.263 23.542 1.00 55.88 91 ASP A N 1
ATOM 727 C CA . ASP A 1 91 ? 4.475 -5.907 23.890 1.00 55.88 91 ASP A CA 1
ATOM 728 C C . ASP A 1 91 ? 4.735 -4.966 22.710 1.00 55.88 91 ASP A C 1
ATOM 730 O O . ASP A 1 91 ? 5.163 -3.834 22.931 1.00 55.88 91 ASP A O 1
ATOM 734 N N . TRP A 1 92 ? 4.389 -5.351 21.477 1.00 54.75 92 TRP A N 1
ATOM 735 C CA . TRP A 1 92 ? 4.471 -4.439 20.331 1.00 54.75 92 TRP A CA 1
ATOM 736 C C . TRP A 1 92 ? 3.574 -3.197 20.515 1.00 54.75 92 TRP A C 1
ATOM 738 O O . TRP A 1 92 ? 2.343 -3.244 20.459 1.00 54.75 92 TRP A O 1
ATOM 748 N N . GLN A 1 93 ? 4.226 -2.070 20.798 1.00 48.75 93 GLN A N 1
ATOM 749 C CA . GLN A 1 93 ? 3.744 -0.705 20.585 1.00 48.75 93 GLN A CA 1
ATOM 750 C C . GLN A 1 93 ? 4.383 -0.190 19.286 1.00 48.75 93 GLN A C 1
ATOM 752 O O . GLN A 1 93 ? 5.413 -0.729 18.881 1.00 48.75 93 GLN A O 1
ATOM 757 N N . PRO A 1 94 ? 3.774 0.771 18.578 1.00 54.84 94 PRO A N 1
ATOM 758 C CA . PRO A 1 94 ? 3.978 0.882 17.147 1.00 54.84 94 PRO A CA 1
ATOM 759 C C . PRO A 1 94 ? 5.366 1.424 16.829 1.00 54.84 94 PRO A C 1
ATOM 761 O O . PRO A 1 94 ? 5.661 2.598 17.032 1.00 54.84 94 PRO A O 1
ATOM 764 N N . LEU A 1 95 ? 6.212 0.552 16.302 1.00 63.31 95 LEU A N 1
ATOM 765 C CA . LEU A 1 95 ? 7.298 0.943 15.430 1.00 63.31 95 LEU A CA 1
ATOM 766 C C . LEU A 1 95 ? 6.821 0.588 14.034 1.00 63.31 95 LEU A C 1
ATOM 768 O O . LEU A 1 95 ? 6.387 -0.539 13.808 1.00 63.31 95 LEU A O 1
ATOM 772 N N . LEU A 1 96 ? 6.871 1.563 13.135 1.00 77.69 96 LEU A N 1
ATOM 773 C CA . LEU A 1 96 ? 6.855 1.336 11.698 1.00 77.69 96 LEU A CA 1
ATOM 774 C C . LEU A 1 96 ? 7.498 -0.019 11.363 1.00 77.69 96 LEU A C 1
ATOM 776 O O . LEU A 1 96 ? 8.670 -0.238 11.669 1.00 77.69 96 LEU A O 1
ATOM 780 N N . LEU A 1 97 ? 6.716 -0.927 10.787 1.00 82.12 97 LEU A N 1
ATOM 781 C CA . LEU A 1 97 ? 7.225 -2.205 10.322 1.00 82.12 97 LEU A CA 1
ATOM 782 C C . LEU A 1 97 ? 7.514 -2.087 8.839 1.00 82.12 97 LEU A C 1
ATOM 784 O O . LEU A 1 97 ? 6.606 -1.779 8.073 1.00 82.12 97 LEU A O 1
ATOM 788 N N . GLU A 1 98 ? 8.744 -2.398 8.454 1.00 86.88 98 GLU A N 1
ATOM 789 C CA . GLU A 1 98 ? 9.155 -2.488 7.059 1.00 86.88 98 GLU A CA 1
ATOM 790 C C . GLU A 1 98 ? 9.597 -3.919 6.756 1.00 86.88 98 GLU A C 1
ATOM 792 O O . GLU A 1 98 ? 10.373 -4.528 7.496 1.00 86.88 98 GLU A O 1
ATOM 797 N N . MET A 1 99 ? 9.057 -4.480 5.679 1.00 85.25 99 MET A N 1
ATOM 798 C CA . MET A 1 99 ? 9.418 -5.798 5.170 1.00 85.25 99 MET A CA 1
ATOM 799 C C . MET A 1 99 ? 9.787 -5.663 3.701 1.00 85.25 99 MET A C 1
ATOM 801 O O . MET A 1 99 ? 8.921 -5.367 2.879 1.00 85.25 99 MET A O 1
ATOM 805 N N . SER A 1 100 ? 11.059 -5.892 3.388 1.00 85.94 100 SER A N 1
ATOM 806 C CA . SER A 1 100 ? 11.566 -5.882 2.018 1.00 85.94 100 SER A CA 1
ATOM 807 C C . SER A 1 100 ? 11.502 -7.277 1.403 1.00 85.94 100 SER A C 1
ATOM 809 O O . SER A 1 100 ? 11.777 -8.287 2.059 1.00 85.94 100 SER A O 1
ATOM 811 N N . PHE A 1 101 ? 11.119 -7.314 0.135 1.00 81.12 101 PHE A N 1
ATOM 812 C CA . PHE A 1 101 ? 11.012 -8.494 -0.700 1.00 81.12 101 PHE A CA 1
ATOM 813 C C . PHE A 1 101 ? 11.856 -8.235 -1.949 1.00 81.12 101 PHE A C 1
ATOM 815 O O . PHE A 1 101 ? 11.495 -7.415 -2.792 1.00 81.12 101 PHE A O 1
ATOM 822 N N . ASP A 1 102 ? 12.994 -8.925 -2.029 1.00 72.19 102 ASP A N 1
ATOM 823 C CA . ASP A 1 102 ? 13.968 -8.793 -3.124 1.00 72.19 102 ASP A CA 1
ATOM 824 C C . ASP A 1 102 ? 13.605 -9.642 -4.349 1.00 72.19 102 ASP A C 1
ATOM 826 O O . ASP A 1 102 ? 14.351 -9.706 -5.320 1.00 72.19 102 ASP A O 1
ATOM 830 N N . GLU A 1 103 ? 12.485 -10.357 -4.322 1.00 62.88 103 GLU A N 1
ATOM 831 C CA . GLU A 1 103 ? 12.080 -11.153 -5.474 1.00 62.88 103 GLU A CA 1
ATOM 832 C C . GLU A 1 103 ? 11.735 -10.238 -6.648 1.00 62.88 103 GLU A C 1
ATOM 834 O O . GLU A 1 103 ? 11.150 -9.170 -6.474 1.00 62.88 103 GLU A O 1
ATOM 839 N N . ALA A 1 104 ? 12.108 -10.658 -7.858 1.00 58.44 104 ALA A N 1
ATOM 840 C CA . ALA A 1 104 ? 11.796 -9.911 -9.064 1.00 58.44 104 ALA A CA 1
ATOM 841 C C . ALA A 1 104 ? 10.275 -9.815 -9.231 1.00 58.44 104 ALA A C 1
ATOM 843 O O . ALA A 1 104 ? 9.629 -10.761 -9.679 1.00 58.44 104 ALA A O 1
ATOM 844 N N . VAL A 1 105 ? 9.712 -8.666 -8.866 1.00 59.56 105 VAL A N 1
ATOM 845 C CA . VAL A 1 105 ? 8.315 -8.350 -9.135 1.00 59.56 105 VAL A CA 1
ATOM 846 C C . VAL A 1 105 ? 8.211 -7.989 -10.626 1.00 59.56 105 VAL A C 1
ATOM 848 O O . VAL A 1 105 ? 8.496 -6.862 -11.048 1.00 59.56 105 VAL A O 1
ATOM 851 N N . GLY A 1 106 ? 7.835 -8.965 -11.456 1.00 56.06 106 GLY A N 1
ATOM 852 C CA . GLY A 1 106 ? 7.779 -8.846 -12.921 1.00 56.06 106 GLY A CA 1
ATOM 853 C C . GLY A 1 106 ? 9.139 -8.911 -13.651 1.00 56.06 106 GLY A C 1
ATOM 854 O O . GLY A 1 106 ? 10.124 -9.438 -13.148 1.00 56.06 106 GLY A O 1
ATOM 855 N N . ASN A 1 107 ? 9.201 -8.376 -14.883 1.00 54.91 107 ASN A N 1
ATOM 856 C CA . ASN A 1 107 ? 10.348 -8.506 -15.815 1.00 54.91 107 ASN A CA 1
ATOM 857 C C . ASN A 1 107 ? 11.585 -7.634 -15.485 1.00 54.91 107 ASN A C 1
ATOM 859 O O . ASN A 1 107 ? 12.434 -7.402 -16.344 1.00 54.91 107 ASN A O 1
ATOM 863 N N . GLY A 1 108 ? 11.701 -7.150 -14.252 1.00 64.19 108 GLY A N 1
ATOM 864 C CA . GLY A 1 108 ? 12.838 -6.384 -13.753 1.00 64.19 108 GLY A CA 1
ATOM 865 C C . GLY A 1 108 ? 12.940 -6.588 -12.248 1.00 64.19 108 GLY A C 1
ATOM 866 O O . GLY A 1 108 ? 11.920 -6.721 -11.578 1.00 64.19 108 GLY A O 1
ATOM 867 N N . HIS A 1 109 ? 14.156 -6.663 -11.716 1.00 72.62 109 HIS A N 1
ATOM 868 C CA . HIS A 1 109 ? 14.376 -6.829 -10.281 1.00 72.62 109 HIS A CA 1
ATOM 869 C C . HIS A 1 109 ? 14.049 -5.517 -9.552 1.00 72.62 109 HIS A C 1
ATOM 871 O O . HIS A 1 109 ? 14.939 -4.711 -9.287 1.00 72.62 109 HIS A O 1
ATOM 877 N N . VAL A 1 110 ? 12.764 -5.283 -9.282 1.00 83.62 110 VAL A N 1
ATOM 878 C CA . VAL A 1 110 ? 12.275 -4.114 -8.544 1.00 83.62 110 VAL A CA 1
ATOM 879 C C . VAL A 1 110 ? 11.894 -4.570 -7.137 1.00 83.62 110 VAL A C 1
ATOM 881 O O . VAL A 1 110 ? 10.905 -5.295 -7.008 1.00 83.62 110 VAL A O 1
ATOM 884 N N . PRO A 1 111 ? 12.665 -4.199 -6.098 1.00 88.25 111 PRO A N 1
ATOM 885 C CA . PRO A 1 111 ? 12.348 -4.573 -4.728 1.00 88.25 111 PRO A CA 1
ATOM 886 C C . PRO A 1 111 ? 11.008 -3.971 -4.302 1.00 88.25 111 PRO A C 1
ATOM 888 O O . PRO A 1 111 ? 10.686 -2.827 -4.634 1.00 88.25 111 PRO A O 1
ATOM 891 N N . LEU A 1 112 ? 10.248 -4.749 -3.535 1.00 92.38 112 LEU A N 1
ATOM 892 C CA . LEU A 1 112 ? 9.024 -4.307 -2.878 1.00 92.38 112 LEU A CA 1
ATOM 893 C C . LEU A 1 112 ? 9.282 -4.175 -1.380 1.00 92.38 112 LEU A C 1
ATOM 895 O O . LEU A 1 112 ? 9.617 -5.153 -0.717 1.00 92.38 112 LEU A O 1
ATOM 899 N N . THR A 1 113 ? 9.049 -2.992 -0.826 1.00 94.19 113 THR A N 1
ATOM 900 C CA . THR A 1 113 ? 8.999 -2.776 0.621 1.00 94.19 113 THR A CA 1
ATOM 901 C C . THR A 1 113 ? 7.560 -2.540 1.057 1.00 94.19 113 THR A C 1
ATOM 903 O O . THR A 1 113 ? 6.900 -1.612 0.596 1.00 94.19 113 THR A O 1
ATOM 906 N N . ILE A 1 114 ? 7.073 -3.373 1.974 1.00 94.00 114 ILE A N 1
ATOM 907 C CA . ILE A 1 114 ? 5.785 -3.182 2.642 1.00 94.00 114 ILE A CA 1
ATOM 908 C C . ILE A 1 114 ? 6.058 -2.460 3.955 1.00 94.00 114 ILE A C 1
ATOM 910 O O . ILE A 1 114 ? 6.649 -3.047 4.863 1.00 94.00 114 ILE A O 1
ATOM 914 N N . ALA A 1 115 ? 5.625 -1.207 4.051 1.00 93.31 115 ALA A N 1
ATOM 915 C CA . ALA A 1 115 ? 5.706 -0.408 5.263 1.00 93.31 115 ALA A CA 1
ATOM 916 C C . ALA A 1 115 ? 4.313 -0.263 5.883 1.00 93.31 115 ALA A C 1
ATOM 918 O O . ALA A 1 115 ? 3.370 0.138 5.210 1.00 93.31 115 ALA A O 1
ATOM 919 N N . CYS A 1 116 ? 4.150 -0.571 7.166 1.00 92.38 116 CYS A N 1
ATOM 920 C CA . CYS A 1 116 ? 2.877 -0.362 7.853 1.00 92.38 116 CYS A CA 1
ATOM 921 C C . CYS A 1 116 ? 3.069 0.151 9.277 1.00 92.38 116 CYS A C 1
ATOM 923 O O . CYS A 1 116 ? 4.033 -0.197 9.961 1.00 92.38 116 CYS A O 1
ATOM 925 N N . SER A 1 117 ? 2.119 0.955 9.744 1.00 90.62 117 SER A N 1
ATOM 926 C CA . SER A 1 117 ? 2.084 1.440 11.123 1.00 90.62 117 SER A CA 1
ATOM 927 C C . SER A 1 117 ? 0.654 1.549 11.624 1.00 90.62 117 SER A C 1
ATOM 929 O O . SER A 1 117 ? -0.303 1.620 10.852 1.00 90.62 117 SER A O 1
ATOM 931 N N . THR A 1 118 ? 0.517 1.578 12.942 1.00 90.19 118 THR A N 1
ATOM 932 C CA . THR A 1 118 ? -0.761 1.631 13.651 1.00 90.19 118 THR A CA 1
ATOM 933 C C . THR A 1 118 ? -0.641 2.565 14.837 1.00 90.19 118 THR A C 1
ATOM 935 O O . THR A 1 118 ? 0.394 2.590 15.484 1.00 90.19 118 THR A O 1
ATOM 938 N N . SER A 1 119 ? -1.681 3.303 15.188 1.00 87.12 119 SER A N 1
ATOM 939 C CA . SER A 1 119 ? -1.611 4.266 16.295 1.00 87.12 119 SER A CA 1
ATOM 940 C C . SER A 1 119 ? -1.776 3.632 17.681 1.00 87.12 119 SER A C 1
ATOM 942 O O . SER A 1 119 ? -1.393 4.228 18.687 1.00 87.12 119 SER A O 1
ATOM 944 N N . ASN A 1 120 ? -2.337 2.421 17.766 1.00 83.94 120 ASN A N 1
ATOM 945 C CA . ASN A 1 120 ? -2.572 1.732 19.031 1.00 83.94 120 ASN A CA 1
ATOM 946 C C . ASN A 1 120 ? -2.536 0.195 18.885 1.00 83.94 120 ASN A C 1
ATOM 948 O O . ASN A 1 120 ? -2.466 -0.355 17.788 1.00 83.94 120 ASN A O 1
ATOM 952 N N . ARG A 1 121 ? -2.595 -0.518 20.018 1.00 81.81 121 ARG A N 1
ATOM 953 C CA . ARG A 1 121 ? -2.506 -1.991 20.067 1.00 81.81 121 ARG A CA 1
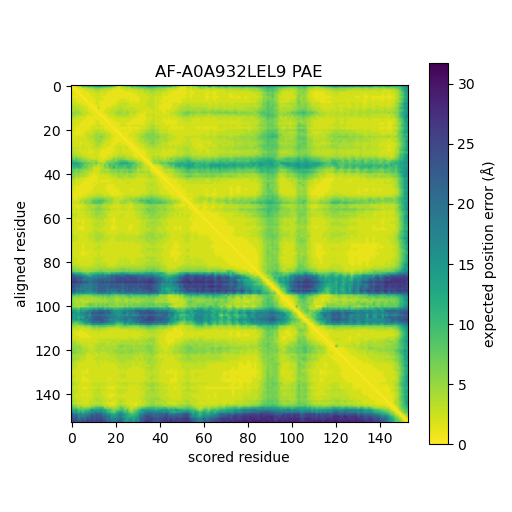ATOM 954 C C . ARG A 1 121 ? -3.701 -2.717 19.438 1.00 81.81 121 ARG A C 1
ATOM 956 O O . ARG A 1 121 ? -3.539 -3.856 19.008 1.00 81.81 121 ARG A O 1
ATOM 963 N N . ILE A 1 122 ? -4.890 -2.113 19.435 1.00 85.06 122 ILE A N 1
ATOM 964 C CA . ILE A 1 122 ? -6.080 -2.704 18.802 1.00 85.06 122 ILE A CA 1
ATOM 965 C C . ILE A 1 122 ? -5.870 -2.703 17.288 1.00 85.06 122 ILE A C 1
ATOM 967 O O . ILE A 1 122 ? -5.980 -3.747 16.651 1.00 85.06 122 ILE A O 1
ATOM 971 N N . GLU A 1 123 ? -5.448 -1.562 16.750 1.00 86.94 123 GLU A N 1
ATOM 972 C CA . GLU A 1 123 ? -5.102 -1.400 15.339 1.00 86.94 123 GLU A CA 1
ATOM 973 C C . GLU A 1 123 ? -3.956 -2.335 14.924 1.00 86.94 123 GLU A C 1
ATOM 975 O O . GLU A 1 123 ? -4.046 -3.000 13.892 1.00 86.94 123 GLU A O 1
ATOM 980 N N . ALA A 1 124 ? -2.918 -2.467 15.760 1.00 85.38 124 ALA A N 1
ATOM 981 C CA . ALA A 1 124 ? -1.804 -3.391 15.524 1.00 85.38 124 ALA A CA 1
ATOM 982 C C . ALA A 1 124 ? -2.274 -4.845 15.364 1.00 85.38 124 ALA A C 1
ATOM 984 O O . ALA A 1 124 ? -1.832 -5.545 14.457 1.00 85.38 124 ALA A O 1
ATOM 985 N N . ARG A 1 125 ? -3.208 -5.299 16.214 1.00 86.06 125 ARG A N 1
ATOM 986 C CA . ARG A 1 125 ? -3.774 -6.660 16.153 1.00 86.06 125 ARG A CA 1
ATOM 987 C C . ARG A 1 125 ? -4.604 -6.913 14.902 1.00 86.06 125 ARG A C 1
ATOM 989 O O . ARG A 1 125 ? -4.687 -8.060 14.481 1.00 86.06 125 ARG A O 1
ATOM 996 N N . ALA A 1 126 ? -5.199 -5.873 14.324 1.00 90.19 126 ALA A N 1
ATOM 997 C CA . ALA A 1 126 ? -5.980 -5.972 13.095 1.00 90.19 126 ALA A CA 1
ATOM 998 C C . ALA A 1 126 ? -5.114 -5.917 11.822 1.00 90.19 126 ALA A C 1
ATOM 1000 O O . ALA A 1 126 ? -5.578 -6.301 10.749 1.00 90.19 126 ALA A O 1
ATOM 1001 N N . MET A 1 127 ? -3.857 -5.464 11.910 1.00 91.12 127 MET A N 1
ATOM 1002 C CA . MET A 1 127 ? -2.975 -5.304 10.747 1.00 91.12 127 MET A CA 1
ATOM 1003 C C . MET A 1 127 ? -2.769 -6.588 9.918 1.00 91.12 127 MET A C 1
ATOM 1005 O O . MET A 1 127 ? -2.857 -6.505 8.691 1.00 91.12 127 MET A O 1
ATOM 1009 N N . PRO A 1 128 ? -2.564 -7.786 10.508 1.00 92.12 128 PRO A N 1
ATOM 1010 C CA . PRO A 1 128 ? -2.432 -9.005 9.713 1.00 92.12 128 PRO A CA 1
ATOM 1011 C C . PRO A 1 128 ? -3.663 -9.290 8.849 1.00 92.12 128 PRO A C 1
ATOM 1013 O O . PRO A 1 128 ? -3.524 -9.732 7.706 1.00 92.12 128 PRO A O 1
ATOM 1016 N N . ASP A 1 129 ? -4.860 -9.033 9.376 1.00 94.12 129 ASP A N 1
ATOM 1017 C CA . ASP A 1 129 ? -6.107 -9.238 8.644 1.00 94.12 129 ASP A CA 1
ATOM 1018 C C . ASP A 1 129 ? -6.290 -8.179 7.554 1.00 94.12 129 ASP A C 1
ATOM 1020 O O . ASP A 1 129 ? -6.699 -8.525 6.449 1.00 94.12 129 ASP A O 1
ATOM 1024 N N . ARG A 1 130 ? -5.875 -6.930 7.797 1.00 94.94 130 ARG A N 1
ATOM 1025 C CA . ARG A 1 130 ? -5.880 -5.856 6.784 1.00 94.94 130 ARG A CA 1
ATOM 1026 C C . ARG A 1 130 ? -4.949 -6.138 5.615 1.00 94.94 130 ARG A C 1
ATOM 1028 O O . ARG A 1 130 ? -5.336 -5.935 4.469 1.00 94.94 130 ARG A O 1
ATOM 1035 N N . LEU A 1 131 ? -3.747 -6.649 5.880 1.00 95.25 131 LEU A N 1
ATOM 1036 C CA . LEU A 1 131 ? -2.831 -7.083 4.821 1.00 95.25 131 LEU A CA 1
ATOM 1037 C C . LEU A 1 131 ? -3.433 -8.233 4.008 1.00 95.25 131 LEU A C 1
ATOM 1039 O O . LEU A 1 131 ? -3.301 -8.260 2.787 1.00 95.25 131 LEU A O 1
ATOM 1043 N N . ARG A 1 132 ? -4.133 -9.168 4.666 1.00 96.75 132 ARG A N 1
ATOM 1044 C CA . ARG A 1 132 ? -4.817 -10.280 3.989 1.00 96.75 132 ARG A CA 1
ATOM 1045 C C . ARG A 1 132 ? -6.003 -9.800 3.151 1.00 96.75 132 ARG A C 1
ATOM 1047 O O . ARG A 1 132 ? -6.195 -10.291 2.043 1.00 96.75 132 ARG A O 1
ATOM 1054 N N . GLU A 1 133 ? -6.778 -8.849 3.660 1.00 96.88 133 GLU A N 1
ATOM 1055 C CA . GLU A 1 133 ? -7.874 -8.208 2.931 1.00 96.88 133 GLU A CA 1
ATOM 1056 C C . GLU A 1 133 ? -7.347 -7.456 1.706 1.00 96.88 133 GLU A C 1
ATOM 1058 O O . GLU A 1 133 ? -7.857 -7.649 0.600 1.00 96.88 133 GLU A O 1
ATOM 1063 N N . LEU A 1 134 ? -6.283 -6.662 1.872 1.00 96.75 134 LEU A N 1
ATOM 1064 C CA . LEU A 1 134 ? -5.638 -5.973 0.761 1.00 96.75 134 LEU A CA 1
ATOM 1065 C C . LEU A 1 134 ? -5.118 -6.980 -0.268 1.00 96.75 134 LEU A C 1
ATOM 1067 O O . LEU A 1 134 ? -5.364 -6.803 -1.453 1.00 96.75 134 LEU A O 1
ATOM 1071 N N . ALA A 1 135 ? -4.506 -8.087 0.161 1.00 96.69 135 ALA A N 1
ATOM 1072 C CA . ALA A 1 135 ? -4.081 -9.149 -0.751 1.00 96.69 135 ALA A CA 1
ATOM 1073 C C . ALA A 1 135 ? -5.248 -9.768 -1.539 1.00 96.69 135 ALA A C 1
ATOM 1075 O O . ALA A 1 135 ? -5.066 -10.184 -2.675 1.00 96.69 135 ALA A O 1
ATOM 1076 N N . GLY A 1 136 ? -6.446 -9.855 -0.956 1.00 97.06 136 GLY A N 1
ATOM 1077 C CA . GLY A 1 136 ? -7.632 -10.375 -1.642 1.00 97.06 136 GLY A CA 1
ATOM 1078 C C . GLY A 1 136 ? -8.325 -9.362 -2.557 1.00 97.06 136 GLY A C 1
ATOM 1079 O O . GLY A 1 136 ? -9.143 -9.754 -3.385 1.00 97.06 136 GLY A O 1
ATOM 1080 N N . THR A 1 137 ? -8.025 -8.070 -2.405 1.00 96.62 137 THR A N 1
ATOM 1081 C CA . THR A 1 137 ? -8.746 -6.977 -3.077 1.00 96.62 137 THR A CA 1
ATOM 1082 C C . THR A 1 137 ? -7.847 -6.042 -3.882 1.00 96.62 137 THR A C 1
ATOM 1084 O O . THR A 1 137 ? -8.364 -5.113 -4.496 1.00 96.62 137 THR A O 1
ATOM 1087 N N . PHE A 1 138 ? -6.532 -6.278 -3.927 1.00 96.44 138 PHE A N 1
ATOM 1088 C CA . PHE A 1 138 ? -5.544 -5.361 -4.503 1.00 96.44 138 PHE A CA 1
ATOM 1089 C C . PHE A 1 138 ? -5.898 -4.908 -5.929 1.00 96.44 138 PHE A C 1
ATOM 1091 O O . PHE A 1 138 ? -5.995 -3.707 -6.177 1.00 96.44 138 PHE A O 1
ATOM 1098 N N . ASP A 1 139 ? -6.206 -5.844 -6.835 1.00 94.62 139 ASP A N 1
ATOM 1099 C CA . ASP A 1 139 ? -6.621 -5.522 -8.211 1.00 94.62 139 ASP A CA 1
ATOM 1100 C C . ASP A 1 139 ? -7.876 -4.657 -8.276 1.00 94.62 139 ASP A C 1
ATOM 1102 O O . ASP A 1 139 ? -7.978 -3.750 -9.102 1.00 94.62 139 ASP A O 1
ATOM 1106 N N . LEU A 1 140 ? -8.858 -4.960 -7.427 1.00 94.75 140 LEU A N 1
ATOM 1107 C CA . LEU A 1 140 ? -10.101 -4.205 -7.378 1.00 94.75 140 LEU A CA 1
ATOM 1108 C C . LEU A 1 140 ? -9.822 -2.777 -6.908 1.00 94.75 140 LEU A C 1
ATOM 1110 O O . LEU A 1 140 ? -10.261 -1.833 -7.558 1.00 94.75 140 LEU A O 1
ATOM 1114 N N . GLN A 1 141 ? -9.040 -2.623 -5.835 1.00 95.00 141 GLN A N 1
ATOM 1115 C CA . GLN A 1 141 ? -8.656 -1.311 -5.317 1.00 95.00 141 GLN A CA 1
ATOM 1116 C C . GLN A 1 141 ? -7.944 -0.490 -6.392 1.00 95.00 141 GLN A C 1
ATOM 1118 O O . GLN A 1 141 ? -8.322 0.651 -6.627 1.00 95.00 141 GLN A O 1
ATOM 1123 N N . LEU A 1 142 ? -6.981 -1.085 -7.098 1.00 94.44 142 LEU A N 1
ATOM 1124 C CA . LEU A 1 142 ? -6.221 -0.418 -8.152 1.00 94.44 142 LEU A CA 1
ATOM 1125 C C . LEU A 1 142 ? -7.098 0.031 -9.336 1.00 94.44 142 LEU A C 1
ATOM 1127 O O . LEU A 1 142 ? -6.910 1.128 -9.866 1.00 94.44 142 LEU A O 1
ATOM 1131 N N . ARG A 1 143 ? -8.075 -0.791 -9.742 1.00 93.25 143 ARG A N 1
ATOM 1132 C CA . ARG A 1 143 ? -9.032 -0.460 -10.816 1.00 93.25 143 ARG A CA 1
ATOM 1133 C C . ARG A 1 143 ? -10.001 0.651 -10.427 1.00 93.25 143 ARG A C 1
ATOM 1135 O O . ARG A 1 143 ? -10.440 1.398 -11.294 1.00 93.25 143 ARG A O 1
ATOM 1142 N N . GLU A 1 144 ? -10.349 0.743 -9.148 1.00 93.94 144 GLU A N 1
ATOM 1143 C CA . GLU A 1 144 ? -11.272 1.754 -8.632 1.00 93.94 144 GLU A CA 1
ATOM 1144 C C . GLU A 1 144 ? -10.626 3.119 -8.384 1.00 93.94 144 GLU A C 1
ATOM 1146 O O . GLU A 1 144 ? -11.351 4.080 -8.115 1.00 93.94 144 GLU A O 1
ATOM 1151 N N . LEU A 1 145 ? -9.295 3.224 -8.440 1.00 93.31 145 LEU A N 1
ATOM 1152 C CA . LEU A 1 145 ? -8.619 4.505 -8.276 1.00 93.31 145 LEU A CA 1
ATOM 1153 C C . LEU A 1 145 ? -8.874 5.398 -9.497 1.00 93.31 145 LEU A C 1
ATOM 1155 O O . LEU A 1 145 ? -8.437 5.041 -10.597 1.00 93.31 145 LEU A O 1
ATOM 1159 N N . PRO A 1 146 ? -9.531 6.560 -9.338 1.00 91.56 146 PRO A N 1
ATOM 1160 C CA . PRO A 1 146 ? -9.618 7.533 -10.410 1.00 91.56 146 PRO A CA 1
ATOM 1161 C C . PRO A 1 146 ? -8.258 8.216 -10.605 1.00 91.56 146 PRO A C 1
ATOM 1163 O O . PRO A 1 146 ? -7.400 8.219 -9.717 1.00 91.56 146 PRO A O 1
ATOM 1166 N N . GLU A 1 147 ? -8.068 8.804 -11.781 1.00 83.25 147 GLU A N 1
ATOM 1167 C CA . GLU A 1 147 ? -6.954 9.724 -12.013 1.00 83.25 147 GLU A CA 1
ATOM 1168 C C . GLU A 1 147 ? -7.041 10.903 -11.047 1.00 83.25 147 GLU A C 1
ATOM 1170 O O . GLU A 1 147 ? -8.137 11.396 -10.752 1.00 83.25 147 GLU A O 1
ATOM 1175 N N . ALA A 1 148 ? -5.888 11.345 -10.539 1.00 75.00 148 ALA A N 1
ATOM 1176 C CA . ALA A 1 148 ? -5.840 12.520 -9.689 1.00 75.00 148 ALA A CA 1
ATOM 1177 C C . ALA A 1 148 ? -6.420 13.717 -10.458 1.00 75.00 148 ALA A C 1
ATOM 1179 O O . ALA A 1 148 ? -5.907 14.122 -11.503 1.00 75.00 148 ALA A O 1
ATOM 1180 N N . GLN A 1 149 ? -7.509 14.295 -9.947 1.00 62.06 149 GLN A N 1
ATOM 1181 C CA . GLN A 1 149 ? -7.995 15.563 -10.471 1.00 62.06 149 GLN A CA 1
ATOM 1182 C C . GLN A 1 149 ? -6.933 16.609 -10.152 1.00 62.06 149 GLN A C 1
ATOM 1184 O O . GLN A 1 149 ? -6.588 16.802 -8.985 1.00 62.06 149 GLN A O 1
ATOM 1189 N N . ALA A 1 150 ? -6.403 17.273 -11.181 1.00 50.34 150 ALA A N 1
ATOM 1190 C CA . ALA A 1 150 ? -5.557 18.436 -10.981 1.00 50.34 150 ALA A CA 1
ATOM 1191 C C . ALA A 1 150 ? -6.342 19.430 -10.119 1.00 50.34 150 ALA A C 1
ATOM 1193 O O . ALA A 1 150 ? -7.326 20.018 -10.576 1.00 50.34 150 ALA A O 1
ATOM 1194 N N . VAL A 1 151 ? -5.940 19.577 -8.855 1.00 43.06 151 VAL A N 1
ATOM 1195 C CA . VAL A 1 151 ? -6.474 20.610 -7.974 1.00 43.06 151 VAL A CA 1
ATOM 1196 C C . VAL A 1 151 ? -6.060 21.928 -8.616 1.00 43.06 151 VAL A C 1
ATOM 1198 O O . VAL A 1 151 ? -4.907 22.343 -8.521 1.00 43.06 151 VAL A O 1
ATOM 1201 N N . SER A 1 152 ? -6.984 22.535 -9.360 1.00 35.78 152 SER A N 1
ATOM 1202 C CA . SER A 1 152 ? -6.844 23.918 -9.796 1.00 35.78 152 SER A CA 1
ATOM 1203 C C . SER A 1 152 ? -6.839 24.744 -8.515 1.00 35.78 152 SER A C 1
ATOM 1205 O O . SER A 1 152 ? -7.867 24.829 -7.845 1.00 35.78 152 SER A O 1
ATOM 1207 N N . GLN A 1 153 ? -5.654 25.218 -8.127 1.00 34.75 153 GLN A N 1
ATOM 1208 C CA . GLN A 1 153 ? -5.497 26.202 -7.058 1.00 34.75 153 GLN A CA 1
ATOM 1209 C C . GLN A 1 153 ? -6.138 27.529 -7.461 1.00 34.75 153 GLN A C 1
ATOM 1211 O O . GLN A 1 153 ? -6.064 27.875 -8.665 1.00 34.75 153 GLN A O 1
#

Solvent-accessible surface area (backbone atoms only — not comparable to full-atom values): 8223 Å² total; per-residue (Å²): 114,49,39,42,32,43,39,42,35,34,23,70,17,60,23,37,41,38,37,32,24,47,75,85,44,74,33,26,46,36,78,44,82,39,92,54,72,91,39,90,53,62,38,32,41,38,35,43,36,34,49,36,80,87,65,60,87,47,52,66,52,36,48,52,56,51,57,74,29,39,71,54,53,29,47,52,28,43,52,51,19,52,51,44,68,75,63,67,56,99,76,71,66,75,61,76,43,74,48,78,40,80,59,55,54,57,102,46,83,34,37,39,34,42,36,35,41,31,70,46,61,69,49,51,70,46,43,35,57,50,32,39,50,44,36,75,37,47,68,59,55,60,70,66,40,42,69,49,72,79,78,80,126